Protein AF-A0A2V7JDD9-F1 (afdb_monomer_lite)

Secondary structure (DSSP, 8-state):
-----------------------TTSS-HHHHHHHHHSSTTGGGS---EEEE-TT--EEEEESTTS----GGGHHHHHHHHHHHHS-TT-----EEEESSEEETTEEES-EEEE----TT-S--B-SS-TTSTTSB--TTHHHHHHHHHHHTTT--

Foldseek 3Di:
DDDDDDDDDDPPPPPPPPPPPPPPDDDAPAVVVCVVCCDPPNVPDQDADWDADPVRHTRDGDVVVPDDDCVCVVVVVVVVVCCVVAPPPDDFDWDWDFPADQDQQAGPGDIDIRGPCHVPLAKDAPDPPCVPVVRIDDNCPVVVVVVVVSVVVSHD

Sequence (156 aa):
MRKLILASLTISAAISLQAQSRSGGGGSLQQRVTRLIDQPPFDRATWNIYVQDDRGRVLFNRNGDRFSVPASNTKLIVAAAATVLLPPDYRVRTGLYANGAVTNGVLQGDLILYGRGDPTWSERCYTVDTLAPGGCDSTWTAVDAIAESLRARGLR

Structure (mmCIF, N/CA/C/O backbone):
data_AF-A0A2V7JDD9-F1
#
_entry.id   AF-A0A2V7JDD9-F1
#
loop_
_atom_site.group_PDB
_atom_site.id
_atom_site.type_symbol
_atom_site.label_atom_id
_atom_site.label_alt_id
_atom_site.label_comp_id
_atom_site.label_asym_id
_atom_site.label_entity_id
_atom_site.label_seq_id
_atom_site.pdbx_PDB_ins_code
_atom_site.Cartn_x
_atom_site.Cartn_y
_atom_site.Cartn_z
_atom_site.occupancy
_atom_site.B_iso_or_equiv
_atom_site.auth_seq_id
_atom_site.auth_comp_id
_atom_site.auth_asym_id
_atom_site.auth_atom_id
_atom_site.pdbx_PDB_model_num
ATOM 1 N N . MET A 1 1 ? 19.522 19.727 -98.314 1.00 40.56 1 MET A N 1
ATOM 2 C CA . MET A 1 1 ? 20.169 19.286 -97.059 1.00 40.56 1 MET A CA 1
ATOM 3 C C . MET A 1 1 ? 19.621 20.123 -95.906 1.00 40.56 1 MET A C 1
ATOM 5 O O . MET A 1 1 ? 19.608 21.333 -96.034 1.00 40.56 1 MET A O 1
ATOM 9 N N . ARG A 1 2 ? 19.141 19.448 -94.847 1.00 41.31 2 ARG A N 1
ATOM 10 C CA . ARG A 1 2 ? 18.737 19.937 -93.505 1.00 41.31 2 ARG A CA 1
ATOM 11 C C . ARG A 1 2 ? 17.643 21.020 -93.389 1.00 41.31 2 ARG A C 1
ATOM 13 O O . ARG A 1 2 ? 17.890 22.214 -93.466 1.00 41.31 2 ARG A O 1
ATOM 20 N N . LYS A 1 3 ? 16.435 20.530 -93.085 1.00 38.62 3 LYS A N 1
ATOM 21 C CA . LYS A 1 3 ? 15.293 21.248 -92.499 1.00 38.62 3 LYS A CA 1
ATOM 22 C C . LYS A 1 3 ? 15.619 21.607 -91.038 1.00 38.62 3 LYS A C 1
ATOM 24 O O . LYS A 1 3 ? 16.061 20.725 -90.305 1.00 38.62 3 LYS A O 1
ATOM 29 N N . LEU A 1 4 ? 15.372 22.845 -90.611 1.00 40.75 4 LEU A N 1
ATOM 30 C CA . LEU A 1 4 ? 15.353 23.237 -89.196 1.00 40.75 4 LEU A CA 1
ATOM 31 C C . LEU A 1 4 ? 13.908 23.575 -88.823 1.00 40.75 4 LEU A C 1
ATOM 33 O O . LEU A 1 4 ? 13.350 24.560 -89.295 1.00 40.75 4 LEU A O 1
ATOM 37 N N . ILE A 1 5 ? 13.296 22.701 -88.026 1.00 48.12 5 ILE A N 1
ATOM 38 C CA . ILE A 1 5 ? 11.980 22.897 -87.418 1.00 48.12 5 ILE A CA 1
ATOM 39 C C . ILE A 1 5 ? 12.231 23.543 -86.053 1.00 48.12 5 ILE A C 1
ATOM 41 O O . ILE A 1 5 ? 12.851 22.923 -85.191 1.00 48.12 5 ILE A O 1
ATOM 45 N N . LEU A 1 6 ? 11.774 24.785 -85.863 1.00 41.59 6 LEU A N 1
ATOM 46 C CA . LEU A 1 6 ? 11.652 25.391 -84.538 1.00 41.59 6 LEU A CA 1
ATOM 47 C C . LEU A 1 6 ? 10.444 24.757 -83.838 1.00 41.59 6 LEU A C 1
ATOM 49 O O . LEU A 1 6 ? 9.302 25.050 -84.181 1.00 41.59 6 LEU A O 1
ATOM 53 N N . ALA A 1 7 ? 10.701 23.893 -82.860 1.00 44.78 7 ALA A N 1
ATOM 54 C CA . ALA A 1 7 ? 9.704 23.454 -81.893 1.00 44.78 7 ALA A CA 1
ATOM 55 C C . ALA A 1 7 ? 9.953 24.208 -80.581 1.00 44.78 7 ALA A C 1
ATOM 57 O O . ALA A 1 7 ? 10.915 23.944 -79.861 1.00 44.78 7 ALA A O 1
ATOM 58 N N . SER A 1 8 ? 9.101 25.188 -80.302 1.00 46.47 8 SER A N 1
ATOM 59 C CA . SER A 1 8 ? 9.010 25.884 -79.022 1.00 46.47 8 SER A CA 1
ATOM 60 C C . SER A 1 8 ? 8.479 24.921 -77.959 1.00 46.47 8 SER A C 1
ATOM 62 O O . SER A 1 8 ? 7.293 24.594 -77.955 1.00 46.47 8 SER A O 1
ATOM 64 N N . LEU A 1 9 ? 9.359 24.453 -77.071 1.00 42.75 9 LEU A N 1
ATOM 65 C CA . LEU A 1 9 ? 8.997 23.614 -75.932 1.00 42.75 9 LEU A CA 1
ATOM 66 C C . LEU A 1 9 ? 8.838 24.502 -74.690 1.00 42.75 9 LEU A C 1
ATOM 68 O O . LEU A 1 9 ? 9.813 24.966 -74.102 1.00 42.75 9 LEU A O 1
ATOM 72 N N . THR A 1 10 ? 7.594 24.764 -74.305 1.00 49.88 10 THR A N 1
ATOM 73 C CA . THR A 1 10 ? 7.240 25.383 -73.026 1.00 49.88 10 THR A CA 1
ATOM 74 C C . THR A 1 10 ? 7.550 24.406 -71.893 1.00 49.88 10 THR A C 1
ATOM 76 O O . THR A 1 10 ? 6.841 23.419 -71.709 1.00 49.88 10 THR A O 1
ATOM 79 N N . ILE A 1 11 ? 8.613 24.665 -71.129 1.00 50.38 11 ILE A N 1
ATOM 80 C CA . ILE A 1 11 ? 8.914 23.930 -69.896 1.00 50.38 11 ILE A CA 1
ATOM 81 C C . ILE A 1 11 ? 8.063 24.545 -68.780 1.00 50.38 11 ILE A C 1
ATOM 83 O O . ILE A 1 11 ? 8.443 25.536 -68.160 1.00 50.38 11 ILE A O 1
ATOM 87 N N . SER A 1 12 ? 6.888 23.968 -68.528 1.00 48.62 12 SER A N 1
ATOM 88 C CA . SER A 1 12 ? 6.162 24.195 -67.278 1.00 48.62 12 SER A CA 1
ATOM 89 C C . SER A 1 12 ? 6.928 23.509 -66.149 1.00 48.62 12 SER A C 1
ATOM 91 O O . SER A 1 12 ? 6.837 22.297 -65.964 1.00 48.62 12 SER A O 1
ATOM 93 N N . ALA A 1 13 ? 7.704 24.283 -65.395 1.00 45.44 13 ALA A N 1
ATOM 94 C CA . ALA A 1 13 ? 8.287 23.832 -64.142 1.00 45.44 13 ALA A CA 1
ATOM 95 C C . ALA A 1 13 ? 7.171 23.718 -63.091 1.00 45.44 13 ALA A C 1
ATOM 97 O O . ALA A 1 13 ? 6.816 24.691 -62.428 1.00 45.44 13 ALA A O 1
ATOM 98 N N . ALA A 1 14 ? 6.597 22.524 -62.946 1.00 51.78 14 ALA A N 1
ATOM 99 C CA . ALA A 1 14 ? 5.840 22.179 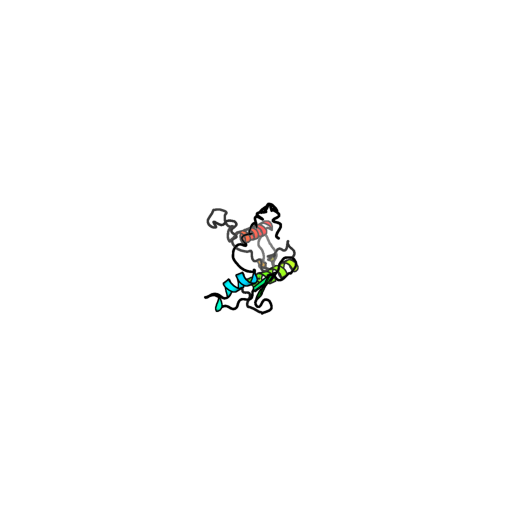-61.754 1.00 51.78 14 ALA A CA 1
ATOM 100 C C . ALA A 1 14 ? 6.835 22.087 -60.589 1.00 51.78 14 ALA A C 1
ATOM 102 O O . ALA A 1 14 ? 7.519 21.080 -60.405 1.00 51.78 14 ALA A O 1
ATOM 103 N N . ILE A 1 15 ? 6.958 23.175 -59.829 1.00 50.62 15 ILE A N 1
ATOM 104 C CA . ILE A 1 15 ? 7.645 23.173 -58.540 1.00 50.62 15 ILE A CA 1
ATOM 105 C C . ILE A 1 15 ? 6.775 22.339 -57.599 1.00 50.62 15 ILE A C 1
ATOM 107 O O . ILE A 1 15 ? 5.855 22.843 -56.957 1.00 50.62 15 ILE A O 1
ATOM 111 N N . SER A 1 16 ? 7.041 21.038 -57.540 1.00 55.28 16 SER A N 1
ATOM 112 C CA . SER A 1 16 ? 6.567 20.206 -56.444 1.00 55.28 16 SER A CA 1
ATOM 113 C C . SER A 1 16 ? 7.265 20.693 -55.180 1.00 55.28 16 SER A C 1
ATOM 115 O O . SER A 1 16 ? 8.419 20.350 -54.921 1.00 55.28 16 SER A O 1
ATOM 117 N N . LEU A 1 17 ? 6.574 21.525 -54.399 1.00 50.59 17 LEU A N 1
ATOM 118 C CA . LEU A 1 17 ? 6.931 21.817 -53.017 1.00 50.59 17 LEU A CA 1
ATOM 119 C C . LEU A 1 17 ? 6.839 20.491 -52.246 1.00 50.59 17 LEU A C 1
ATOM 121 O O . LEU A 1 17 ? 5.796 20.132 -51.703 1.00 50.59 17 LEU A O 1
ATOM 125 N N . GLN A 1 18 ? 7.923 19.715 -52.224 1.00 51.44 18 GLN A N 1
ATOM 126 C CA . GLN A 1 18 ? 8.074 18.675 -51.218 1.00 51.44 18 GLN A CA 1
ATOM 127 C C . GLN A 1 18 ? 8.207 19.398 -49.882 1.00 51.44 18 GLN A C 1
ATOM 129 O O . GLN A 1 18 ? 9.285 19.860 -49.506 1.00 51.44 18 GLN A O 1
ATOM 134 N N . ALA A 1 19 ? 7.087 19.515 -49.173 1.00 50.22 19 ALA A N 1
ATOM 135 C CA . ALA A 1 19 ? 7.090 19.751 -47.746 1.00 50.22 19 ALA A CA 1
ATOM 136 C C . ALA A 1 19 ? 7.869 18.591 -47.116 1.00 50.22 19 ALA A C 1
ATOM 138 O O . ALA A 1 19 ? 7.330 17.515 -46.870 1.00 50.22 19 ALA A O 1
ATOM 139 N N . GLN A 1 20 ? 9.174 18.787 -46.921 1.00 49.59 20 GLN A N 1
ATOM 140 C CA . GLN A 1 20 ? 9.973 17.912 -46.084 1.00 49.59 20 GLN A CA 1
ATOM 141 C C . GLN A 1 20 ? 9.380 18.023 -44.685 1.00 49.59 20 GLN A C 1
ATOM 143 O O . GLN A 1 20 ? 9.623 18.989 -43.958 1.00 49.59 20 GLN A O 1
ATOM 148 N N . SER A 1 21 ? 8.560 17.042 -44.321 1.00 51.25 21 SER A N 1
ATOM 149 C CA . SER A 1 21 ? 8.213 16.776 -42.938 1.00 51.25 21 SER A CA 1
ATOM 150 C C . SER A 1 21 ? 9.530 16.609 -42.192 1.00 51.25 21 SER A C 1
ATOM 152 O O . SER A 1 21 ? 10.202 15.586 -42.328 1.00 51.25 21 SER A O 1
ATOM 154 N N . ARG A 1 22 ? 9.940 17.645 -41.454 1.00 50.31 22 ARG A N 1
ATOM 155 C CA . ARG A 1 22 ? 11.063 17.566 -40.525 1.00 50.31 22 ARG A CA 1
ATOM 156 C C . ARG A 1 22 ? 10.692 16.519 -39.481 1.00 50.31 22 ARG A C 1
ATOM 158 O O . ARG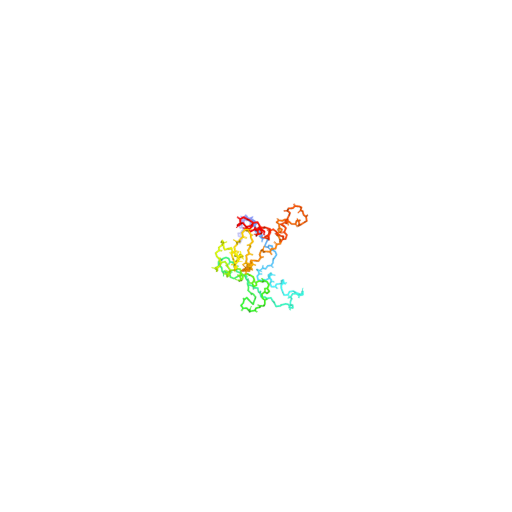 A 1 22 ? 10.022 16.827 -38.501 1.00 50.31 22 ARG A O 1
ATOM 165 N N . SER A 1 23 ? 11.095 15.271 -39.707 1.00 53.38 23 SER A N 1
ATOM 166 C CA . SER A 1 23 ? 11.081 14.233 -38.685 1.00 53.38 23 SER A CA 1
ATOM 167 C C . SER A 1 23 ? 12.024 14.700 -37.580 1.00 53.38 23 SER A C 1
ATOM 169 O O . SER A 1 23 ? 13.246 14.650 -37.738 1.00 53.38 23 SER A O 1
ATOM 171 N N . GLY A 1 24 ? 11.471 15.249 -36.500 1.00 50.41 24 GLY A N 1
ATOM 172 C CA . GLY A 1 24 ? 12.258 15.699 -35.361 1.00 50.41 24 GLY A CA 1
ATOM 173 C C . GLY A 1 24 ? 13.157 14.569 -34.850 1.00 50.41 24 GLY A C 1
ATOM 174 O O . GLY A 1 24 ? 12.669 13.511 -34.469 1.00 50.41 24 GLY A O 1
ATOM 175 N N . GLY A 1 25 ? 14.474 14.788 -34.861 1.00 50.97 25 GLY A N 1
ATOM 176 C CA . GLY A 1 25 ? 15.430 14.047 -34.031 1.00 50.97 25 GLY A CA 1
ATOM 177 C C . GLY A 1 25 ? 15.665 12.557 -34.340 1.00 50.97 25 GLY A C 1
ATOM 178 O O . GLY A 1 25 ? 15.587 11.740 -33.430 1.00 50.97 25 GLY A O 1
ATOM 179 N N . GLY A 1 26 ? 16.007 12.220 -35.590 1.00 60.00 26 GLY A N 1
ATOM 180 C CA . GLY A 1 26 ? 16.952 11.154 -35.993 1.00 60.00 26 GLY A CA 1
ATOM 181 C C . GLY A 1 26 ? 16.877 9.755 -35.347 1.00 60.00 26 GLY A C 1
ATOM 182 O O . GLY A 1 26 ? 17.663 9.450 -34.443 1.00 60.00 26 GLY A O 1
ATOM 183 N N . GLY A 1 27 ? 16.053 8.872 -35.929 1.00 73.75 27 GLY A N 1
ATOM 184 C CA . GLY A 1 27 ? 16.091 7.407 -35.765 1.00 73.75 27 GLY A CA 1
ATOM 185 C C . GLY A 1 27 ? 14.796 6.772 -35.233 1.00 73.75 27 GLY A C 1
ATOM 186 O O . GLY A 1 27 ? 13.953 7.456 -34.654 1.00 73.75 27 GLY A O 1
ATOM 187 N N . SER A 1 28 ? 14.631 5.456 -35.414 1.00 89.69 28 SER A N 1
ATOM 188 C CA . SER A 1 28 ? 13.534 4.669 -34.821 1.00 89.69 28 SER A CA 1
ATOM 189 C C . SER A 1 28 ? 13.574 4.710 -33.283 1.00 89.69 28 SER A C 1
ATOM 191 O O . SER A 1 28 ? 14.612 5.020 -32.696 1.00 89.69 28 SER A O 1
ATOM 193 N N . LEU A 1 29 ? 12.466 4.372 -32.599 1.00 90.88 29 LEU A N 1
ATOM 194 C CA . LEU A 1 29 ? 12.437 4.285 -31.125 1.00 90.88 29 LEU A CA 1
ATOM 195 C C . LEU A 1 29 ? 13.573 3.397 -30.599 1.00 90.88 29 LEU A C 1
ATOM 197 O O . LEU A 1 29 ? 14.270 3.789 -29.667 1.00 90.88 29 LEU A O 1
ATOM 201 N N . GLN A 1 30 ? 13.804 2.263 -31.267 1.00 90.19 30 GLN A N 1
ATOM 202 C CA . GLN A 1 30 ? 14.937 1.380 -31.016 1.00 90.19 30 GLN A CA 1
ATOM 203 C C . GLN A 1 30 ? 16.263 2.135 -31.012 1.00 90.19 30 GLN A C 1
ATOM 205 O O . GLN A 1 30 ? 16.977 2.112 -30.016 1.00 90.19 30 GLN A O 1
ATOM 210 N N . GLN A 1 31 ? 16.569 2.853 -32.090 1.00 93.19 31 GLN A N 1
ATOM 211 C CA . GLN A 1 31 ? 17.829 3.584 -32.222 1.00 93.19 31 GLN A CA 1
ATOM 212 C C . GLN A 1 31 ? 17.972 4.684 -31.166 1.00 93.19 31 GLN A C 1
ATOM 214 O O . GLN A 1 31 ? 19.059 4.880 -30.621 1.00 93.19 31 GLN A O 1
ATOM 219 N N . ARG A 1 32 ? 16.882 5.396 -30.865 1.00 94.56 32 ARG A N 1
ATOM 220 C CA . ARG A 1 32 ? 16.879 6.488 -29.884 1.00 94.56 32 ARG A CA 1
ATOM 221 C C . ARG A 1 32 ? 17.117 5.976 -28.465 1.00 94.56 32 ARG A C 1
ATOM 223 O O . ARG A 1 32 ? 17.967 6.528 -27.776 1.00 94.56 32 ARG A O 1
ATOM 230 N N . VAL A 1 33 ? 16.413 4.923 -28.043 1.00 95.12 33 VAL A N 1
ATOM 231 C CA . VAL A 1 33 ? 16.572 4.339 -26.701 1.00 95.12 33 VAL A CA 1
ATOM 232 C C . VAL A 1 33 ? 17.943 3.683 -26.565 1.00 95.12 33 VAL A C 1
ATOM 234 O O . VAL A 1 33 ? 18.644 3.988 -25.609 1.00 95.12 33 VAL A O 1
ATOM 237 N N . THR A 1 34 ? 18.368 2.872 -27.542 1.00 95.38 34 THR A N 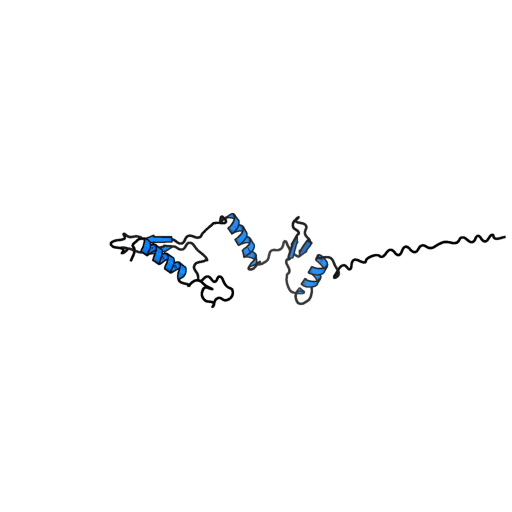1
ATOM 238 C CA . THR A 1 34 ? 19.696 2.231 -27.560 1.00 95.38 34 THR A CA 1
ATOM 239 C C . THR A 1 34 ? 20.822 3.252 -27.393 1.00 95.38 34 THR A C 1
ATOM 241 O O . THR A 1 34 ? 21.664 3.074 -26.521 1.00 95.38 34 THR A O 1
ATOM 244 N N . ARG A 1 35 ? 20.795 4.371 -28.133 1.00 95.50 35 ARG A N 1
ATOM 245 C CA . ARG A 1 35 ? 21.809 5.434 -28.002 1.00 95.50 35 ARG A CA 1
ATOM 246 C C . ARG A 1 35 ? 21.885 6.010 -26.583 1.00 95.50 35 ARG A C 1
ATOM 248 O O . ARG A 1 35 ? 22.970 6.344 -26.130 1.00 95.50 35 ARG A O 1
ATOM 255 N N . LEU A 1 36 ? 20.748 6.139 -25.897 1.00 95.19 36 LEU A N 1
ATOM 256 C CA . LEU A 1 36 ? 20.689 6.720 -24.553 1.00 95.19 36 LEU A CA 1
ATOM 257 C C . LEU A 1 36 ? 21.219 5.786 -23.465 1.00 95.19 36 LEU A C 1
ATOM 259 O O . LEU A 1 36 ? 21.788 6.271 -22.492 1.00 95.19 36 LEU A O 1
ATOM 263 N N . ILE A 1 37 ? 21.005 4.479 -23.605 1.00 96.31 37 ILE A N 1
ATOM 264 C CA . ILE A 1 37 ? 21.366 3.492 -22.577 1.00 96.31 37 ILE A CA 1
ATOM 265 C C . ILE A 1 37 ? 22.744 2.859 -22.806 1.00 96.31 37 ILE A C 1
ATOM 267 O O . ILE A 1 37 ? 23.296 2.297 -21.867 1.00 96.31 37 ILE A O 1
ATOM 271 N N . ASP A 1 38 ? 23.302 2.983 -24.016 1.00 96.44 38 ASP A N 1
ATOM 272 C CA . ASP A 1 38 ? 24.653 2.509 -24.364 1.00 96.44 38 ASP A CA 1
ATOM 273 C C . ASP A 1 38 ? 25.723 3.610 -24.294 1.00 96.44 38 ASP A C 1
ATOM 275 O O . ASP A 1 38 ? 26.889 3.355 -24.584 1.00 96.44 38 ASP A O 1
ATOM 279 N N . GLN A 1 39 ? 25.360 4.845 -23.937 1.00 96.81 39 GLN A N 1
ATOM 280 C CA . GLN A 1 39 ? 26.343 5.910 -23.725 1.00 96.81 39 GLN A CA 1
ATOM 281 C C . GLN A 1 39 ? 26.892 5.872 -22.288 1.00 96.81 39 GLN A C 1
ATOM 283 O O . GLN A 1 39 ? 26.137 5.584 -21.352 1.00 96.81 39 GLN A O 1
ATOM 288 N N . PRO A 1 40 ? 28.161 6.249 -22.062 1.00 96.50 40 PRO A N 1
ATOM 289 C CA . PRO A 1 40 ? 28.677 6.452 -20.714 1.00 96.50 40 PRO A CA 1
ATOM 290 C C . PRO A 1 40 ? 27.865 7.497 -19.922 1.00 96.50 40 PRO A C 1
ATOM 292 O O . PRO A 1 40 ? 27.459 8.510 -20.497 1.00 96.50 40 PRO A O 1
ATOM 295 N N . PRO A 1 41 ? 27.632 7.301 -18.607 1.00 94.62 41 PRO A N 1
ATOM 296 C CA . PRO A 1 41 ? 28.078 6.173 -17.775 1.00 94.62 41 PRO A CA 1
ATOM 297 C C . PRO A 1 41 ? 27.082 4.992 -17.724 1.00 94.62 41 PRO A C 1
ATOM 299 O O . PRO A 1 41 ? 27.222 4.103 -16.883 1.00 94.62 41 PRO A O 1
ATOM 302 N N . PHE A 1 42 ? 26.035 5.002 -18.555 1.00 95.50 42 PHE A N 1
ATOM 303 C CA . PHE A 1 42 ? 24.949 4.015 -18.529 1.00 95.50 42 PHE A CA 1
ATOM 304 C C . PHE A 1 42 ? 25.311 2.683 -19.192 1.00 95.50 42 PHE A C 1
ATOM 306 O O . PHE A 1 42 ? 24.661 1.675 -18.911 1.00 95.50 42 PHE A O 1
ATOM 313 N N . ASP A 1 43 ? 26.375 2.669 -19.993 1.00 95.50 43 ASP A N 1
ATOM 314 C CA . ASP A 1 43 ? 26.964 1.505 -20.664 1.00 95.50 43 ASP A CA 1
ATOM 315 C C . ASP A 1 43 ? 27.486 0.424 -19.699 1.00 95.50 43 ASP A C 1
ATOM 317 O O . ASP A 1 43 ? 27.696 -0.723 -20.091 1.00 95.50 43 ASP A O 1
ATOM 321 N N . ARG A 1 44 ? 27.655 0.766 -18.415 1.00 95.31 44 ARG A N 1
ATOM 322 C CA . ARG A 1 44 ? 28.052 -0.167 -17.346 1.00 95.31 44 ARG A CA 1
ATOM 323 C C . ARG A 1 44 ? 26.874 -0.846 -16.645 1.00 95.31 44 ARG A C 1
ATOM 325 O O . ARG A 1 44 ? 27.095 -1.761 -15.850 1.00 95.31 44 ARG A O 1
ATOM 332 N N . ALA A 1 45 ? 25.644 -0.395 -16.882 1.00 92.75 45 ALA A N 1
ATOM 333 C CA . ALA A 1 45 ? 24.451 -0.947 -16.253 1.00 92.75 45 ALA A CA 1
ATOM 334 C C . ALA A 1 45 ? 23.823 -2.054 -17.111 1.00 92.75 45 ALA A C 1
ATOM 336 O O . ALA A 1 45 ? 23.823 -2.007 -18.340 1.00 92.75 45 ALA A O 1
ATOM 337 N N . THR A 1 46 ? 23.224 -3.048 -16.453 1.00 93.31 46 THR A N 1
ATOM 338 C CA . THR A 1 46 ? 22.347 -3.998 -17.146 1.00 93.31 46 THR A CA 1
ATOM 339 C C . THR A 1 46 ? 20.959 -3.385 -17.267 1.00 93.31 46 THR A C 1
ATOM 341 O O . THR A 1 46 ? 20.274 -3.181 -16.267 1.00 93.31 46 THR A O 1
ATOM 344 N N . TRP A 1 47 ? 20.546 -3.097 -18.499 1.00 95.12 47 TRP A N 1
ATOM 345 C CA . TRP A 1 47 ? 19.216 -2.582 -18.805 1.00 95.12 47 TRP A CA 1
ATOM 346 C C . TRP A 1 47 ? 18.293 -3.707 -19.260 1.00 95.12 47 TRP A C 1
ATOM 348 O O . TRP A 1 47 ? 18.577 -4.365 -20.264 1.00 95.12 47 TRP A O 1
ATOM 358 N N . ASN A 1 48 ? 17.164 -3.863 -18.568 1.00 95.81 48 ASN A N 1
ATOM 359 C CA . ASN A 1 48 ? 16.062 -4.727 -18.981 1.00 95.81 48 ASN A CA 1
ATOM 360 C C . ASN A 1 48 ? 14.838 -3.847 -19.226 1.00 95.81 48 ASN A C 1
ATOM 362 O O . ASN A 1 48 ? 14.280 -3.269 -18.295 1.00 95.81 48 ASN A O 1
ATOM 366 N N . ILE A 1 49 ? 14.473 -3.678 -20.494 1.00 96.19 49 ILE A N 1
ATOM 367 C CA . ILE A 1 49 ? 13.453 -2.730 -20.939 1.00 96.19 49 ILE A CA 1
ATOM 368 C C . ILE A 1 49 ? 12.569 -3.428 -21.965 1.00 96.19 49 ILE A C 1
ATOM 370 O O . ILE A 1 49 ? 13.043 -3.893 -23.002 1.00 96.19 49 ILE A O 1
ATOM 374 N N . TYR A 1 50 ? 11.270 -3.435 -21.695 1.00 96.12 50 TYR A N 1
ATOM 375 C CA . TYR A 1 50 ? 10.252 -3.949 -22.595 1.00 96.12 50 TYR A CA 1
ATOM 376 C C . TYR A 1 50 ? 9.175 -2.884 -22.785 1.00 96.12 50 TYR A C 1
ATOM 378 O O . TYR A 1 50 ? 8.640 -2.360 -21.809 1.00 96.12 50 TYR A O 1
ATOM 386 N N . VAL A 1 51 ? 8.880 -2.540 -24.036 1.00 96.75 51 VAL A N 1
ATOM 387 C CA . VAL A 1 51 ? 7.875 -1.533 -24.392 1.00 96.75 51 VAL A CA 1
ATOM 388 C C . VAL A 1 51 ? 6.937 -2.129 -25.429 1.00 96.75 51 VAL A C 1
ATOM 390 O O . VAL A 1 51 ? 7.385 -2.571 -26.489 1.00 96.75 51 VAL A O 1
ATOM 393 N N . GLN A 1 52 ? 5.639 -2.086 -25.146 1.00 96.88 52 GLN A N 1
ATOM 394 C CA . GLN A 1 52 ? 4.568 -2.492 -26.054 1.00 96.88 52 GLN A CA 1
ATOM 395 C C . GLN A 1 52 ? 3.515 -1.386 -26.169 1.00 96.88 52 GLN A C 1
ATOM 397 O O . GLN A 1 52 ? 3.379 -0.571 -25.255 1.00 96.88 52 GLN A O 1
ATOM 402 N N . ASP A 1 53 ? 2.776 -1.358 -27.277 1.00 96.25 53 ASP A N 1
ATOM 403 C CA . ASP A 1 53 ? 1.542 -0.573 -27.365 1.00 96.25 53 ASP A CA 1
ATOM 404 C C . ASP A 1 53 ? 0.331 -1.317 -26.766 1.00 96.25 53 ASP A C 1
ATOM 406 O O . ASP A 1 53 ? 0.430 -2.444 -26.268 1.00 96.25 53 ASP A O 1
ATOM 410 N N . ASP A 1 54 ? -0.823 -0.655 -26.793 1.00 97.31 54 ASP A N 1
ATOM 411 C CA . ASP A 1 54 ? -2.114 -1.154 -26.309 1.00 97.31 54 ASP A CA 1
ATOM 412 C C . ASP A 1 54 ? -2.644 -2.361 -27.101 1.00 97.31 54 ASP A C 1
ATOM 414 O O . ASP A 1 54 ? -3.458 -3.126 -26.588 1.00 97.31 54 ASP A O 1
ATOM 418 N N . ARG A 1 55 ? -2.152 -2.570 -28.330 1.00 97.56 55 ARG A N 1
ATOM 419 C CA . ARG A 1 55 ? -2.457 -3.737 -29.174 1.00 97.56 55 ARG A CA 1
ATOM 420 C C . ARG A 1 55 ? -1.459 -4.883 -28.985 1.00 97.56 55 ARG A C 1
ATOM 422 O O . ARG A 1 55 ? -1.551 -5.887 -29.688 1.00 97.56 55 ARG A O 1
ATOM 429 N N . GLY A 1 56 ? -0.503 -4.741 -28.066 1.00 96.56 56 GLY A N 1
ATOM 430 C CA . GLY A 1 56 ? 0.515 -5.751 -27.777 1.00 96.56 56 GLY A CA 1
ATOM 431 C C . GLY A 1 56 ? 1.665 -5.797 -28.786 1.00 96.56 56 GLY A C 1
ATOM 432 O O . GLY A 1 56 ? 2.487 -6.712 -28.734 1.00 96.56 56 GLY A O 1
ATOM 433 N N . ARG A 1 57 ? 1.775 -4.828 -29.703 1.00 96.00 57 ARG A N 1
ATOM 434 C CA . ARG A 1 57 ? 2.928 -4.754 -30.605 1.00 96.00 57 ARG A CA 1
ATOM 435 C C . ARG A 1 57 ? 4.139 -4.255 -29.823 1.00 96.00 57 ARG A C 1
ATOM 437 O O . ARG A 1 57 ? 4.120 -3.170 -29.245 1.00 96.00 57 ARG A O 1
ATOM 444 N N . VAL A 1 58 ? 5.217 -5.032 -29.863 1.00 95.88 58 VAL A N 1
ATOM 445 C CA . VAL A 1 58 ? 6.495 -4.680 -29.236 1.00 95.88 58 VAL A CA 1
ATOM 446 C C . VAL A 1 58 ? 7.144 -3.523 -29.993 1.00 95.88 58 VAL A C 1
ATOM 448 O O . VAL A 1 58 ? 7.403 -3.615 -31.192 1.00 95.88 58 VAL A O 1
ATOM 451 N N . LEU A 1 59 ? 7.412 -2.431 -29.283 1.00 95.12 59 LEU A N 1
ATOM 452 C CA . LEU A 1 59 ? 8.033 -1.216 -29.815 1.00 95.12 59 LEU A CA 1
ATOM 453 C C . LEU A 1 59 ? 9.534 -1.144 -29.495 1.00 95.12 59 LEU A C 1
ATOM 455 O O . LEU A 1 59 ? 10.295 -0.517 -30.233 1.00 95.12 59 LEU A O 1
ATOM 459 N N . PHE A 1 60 ? 9.950 -1.764 -28.388 1.00 96.88 60 PHE A N 1
ATOM 460 C CA . PHE A 1 60 ? 11.339 -1.887 -27.953 1.00 96.88 60 PHE A CA 1
ATOM 461 C C . PHE A 1 60 ? 11.483 -3.113 -27.054 1.00 96.88 60 PHE A C 1
ATOM 463 O O . PHE A 1 60 ? 10.664 -3.318 -26.158 1.00 96.88 60 PHE A O 1
ATOM 470 N N 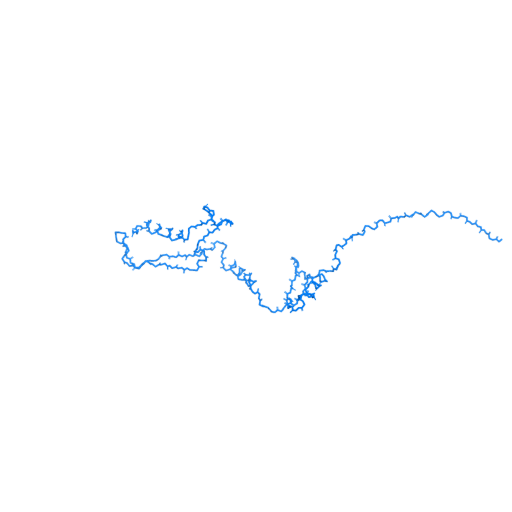. ASN A 1 61 ? 12.542 -3.893 -27.245 1.00 95.88 61 ASN A N 1
ATOM 471 C CA . ASN A 1 61 ? 12.880 -4.979 -26.334 1.00 95.88 61 ASN A CA 1
ATOM 472 C C . ASN A 1 61 ? 14.397 -5.070 -26.155 1.00 95.88 61 ASN A C 1
ATOM 474 O O . ASN A 1 61 ? 15.142 -5.263 -27.116 1.00 95.88 61 ASN A O 1
ATOM 478 N N . ARG A 1 62 ? 14.844 -4.954 -24.908 1.00 95.50 62 ARG A N 1
ATOM 479 C CA . ARG A 1 62 ? 16.193 -5.288 -24.465 1.00 95.50 62 ARG A CA 1
ATOM 480 C C . ARG A 1 62 ? 16.072 -6.130 -23.206 1.00 95.50 62 ARG A C 1
ATOM 482 O O . ARG A 1 62 ? 15.640 -5.609 -22.184 1.00 95.50 62 ARG A O 1
ATOM 489 N N . ASN A 1 63 ? 16.479 -7.398 -23.272 1.00 95.56 63 ASN A N 1
ATOM 490 C CA . ASN A 1 63 ? 16.449 -8.323 -22.133 1.00 95.56 63 ASN A CA 1
ATOM 491 C C . ASN A 1 63 ? 15.073 -8.405 -21.432 1.00 95.56 63 ASN A C 1
ATOM 493 O O . 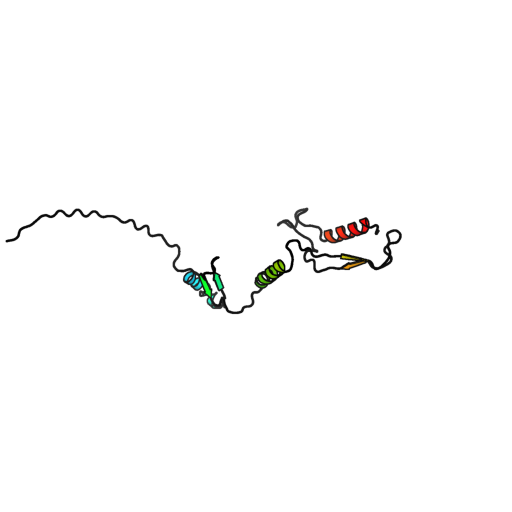ASN A 1 63 ? 15.018 -8.625 -20.224 1.00 95.56 63 ASN A O 1
ATOM 497 N N . GLY A 1 64 ? 13.964 -8.175 -22.147 1.00 94.56 64 GLY A N 1
ATOM 498 C CA . GLY A 1 64 ? 12.625 -8.113 -21.548 1.00 94.56 64 GLY A CA 1
ATOM 499 C C . GLY A 1 64 ? 12.137 -9.440 -20.958 1.00 94.56 64 GLY A C 1
ATOM 500 O O . GLY A 1 64 ? 11.207 -9.454 -20.163 1.00 94.56 64 GLY A O 1
ATOM 501 N N . ASP A 1 65 ? 12.782 -10.542 -21.324 1.00 94.56 65 ASP A N 1
ATOM 502 C CA . ASP A 1 65 ? 12.551 -11.904 -20.848 1.00 94.56 65 ASP A CA 1
ATOM 503 C C . ASP A 1 65 ? 13.523 -12.336 -19.734 1.00 94.56 65 ASP A C 1
ATOM 505 O O . ASP A 1 65 ? 13.426 -13.452 -19.221 1.00 94.56 65 ASP A O 1
ATOM 509 N N . ARG A 1 66 ? 14.463 -11.472 -19.327 1.00 95.44 66 ARG A N 1
ATOM 510 C CA . ARG A 1 66 ? 15.434 -11.787 -18.274 1.00 95.44 66 ARG A CA 1
ATOM 511 C C . ARG A 1 66 ? 14.925 -11.395 -16.895 1.00 95.44 66 ARG A C 1
ATOM 513 O O . ARG A 1 66 ? 14.515 -10.258 -16.661 1.00 95.44 66 ARG A O 1
ATOM 520 N N . PHE A 1 67 ? 15.077 -12.310 -15.940 1.00 93.81 67 PHE A N 1
ATOM 521 C CA . PHE A 1 67 ? 14.820 -12.020 -14.533 1.00 93.81 67 PHE A CA 1
ATOM 522 C C . PHE A 1 67 ? 15.729 -10.904 -14.001 1.00 93.81 67 PHE A C 1
ATOM 524 O O . PHE A 1 67 ? 16.885 -10.750 -14.400 1.00 93.81 67 PHE A O 1
ATOM 531 N N . SER A 1 68 ? 15.191 -10.100 -13.088 1.00 92.31 68 SER A N 1
ATOM 532 C CA . SER A 1 68 ? 15.889 -9.003 -12.414 1.00 92.31 68 SER A CA 1
ATOM 533 C C . SER A 1 68 ? 15.267 -8.736 -11.059 1.00 92.31 68 SER A C 1
ATOM 535 O O . SER A 1 68 ? 14.126 -9.121 -10.820 1.00 92.31 68 SER A O 1
ATOM 537 N N . VAL A 1 69 ? 16.004 -8.053 -10.183 1.00 94.56 69 VAL A N 1
ATOM 538 C CA . VAL A 1 69 ? 15.462 -7.550 -8.919 1.00 94.56 69 VAL A CA 1
ATOM 539 C C . VAL A 1 69 ? 14.614 -6.309 -9.231 1.00 94.56 69 VAL A C 1
ATOM 541 O O . VAL A 1 69 ? 15.175 -5.275 -9.589 1.00 94.56 69 VAL A O 1
ATOM 544 N N . PRO A 1 70 ? 13.275 -6.367 -9.114 1.00 94.94 70 PRO A N 1
ATOM 545 C CA . PRO A 1 70 ? 12.390 -5.273 -9.531 1.00 94.94 70 PRO A CA 1
ATOM 546 C C . PRO A 1 70 ? 12.354 -4.103 -8.532 1.00 94.94 70 PRO A C 1
ATOM 548 O O . PRO A 1 70 ? 11.727 -3.078 -8.798 1.00 94.94 70 PRO A O 1
ATOM 551 N N . ALA A 1 71 ? 12.980 -4.255 -7.359 1.00 96.38 71 ALA A N 1
ATOM 552 C CA . ALA A 1 71 ? 12.871 -3.322 -6.241 1.00 96.38 71 ALA A CA 1
ATOM 553 C C . ALA A 1 71 ? 11.394 -2.990 -5.933 1.00 96.38 71 ALA A C 1
ATOM 555 O O . ALA A 1 71 ? 10.553 -3.886 -5.835 1.00 96.38 71 ALA A O 1
ATOM 556 N N . SER A 1 72 ? 11.044 -1.709 -5.791 1.00 98.00 72 SER A N 1
ATOM 557 C CA . SER A 1 72 ? 9.661 -1.305 -5.518 1.00 98.00 72 SER A CA 1
ATOM 558 C C . SER A 1 72 ? 8.683 -1.577 -6.666 1.00 98.00 72 SER A C 1
ATOM 560 O O . SER A 1 72 ? 7.482 -1.511 -6.410 1.00 98.00 72 SER A O 1
ATOM 562 N N . ASN A 1 73 ? 9.127 -1.973 -7.867 1.00 96.88 73 ASN A N 1
ATOM 563 C CA . ASN A 1 73 ? 8.203 -2.412 -8.920 1.00 96.88 73 ASN A CA 1
ATOM 564 C C . ASN A 1 73 ? 7.467 -3.711 -8.542 1.00 96.88 73 ASN A C 1
ATOM 566 O O . ASN A 1 73 ? 6.384 -3.954 -9.068 1.00 96.88 73 ASN A O 1
ATOM 570 N N . THR A 1 74 ? 7.957 -4.486 -7.558 1.00 97.62 74 THR A N 1
ATOM 571 C CA . THR A 1 74 ? 7.195 -5.591 -6.932 1.00 97.62 74 THR A CA 1
ATOM 572 C C . THR A 1 74 ? 5.803 -5.149 -6.478 1.00 97.62 74 THR A C 1
ATOM 574 O O . THR A 1 74 ? 4.855 -5.933 -6.536 1.00 97.62 74 THR A O 1
ATOM 577 N N . LYS A 1 75 ? 5.649 -3.883 -6.060 1.00 98.00 75 LYS A N 1
ATOM 578 C CA . LYS A 1 75 ? 4.367 -3.335 -5.601 1.00 98.00 75 LYS A CA 1
ATOM 579 C C . LYS A 1 75 ? 3.279 -3.410 -6.671 1.00 98.00 75 LYS A C 1
ATOM 581 O O . LYS A 1 75 ? 2.125 -3.553 -6.299 1.00 98.00 75 LYS A O 1
ATOM 586 N N . LEU A 1 76 ? 3.621 -3.371 -7.963 1.00 97.75 76 LEU A N 1
ATOM 587 C CA . LEU A 1 76 ? 2.639 -3.506 -9.046 1.00 97.75 76 LEU A CA 1
ATOM 588 C C . LEU A 1 76 ? 1.954 -4.878 -9.011 1.00 97.75 76 LEU A C 1
ATOM 590 O O . LEU A 1 76 ? 0.732 -4.956 -9.088 1.00 97.75 76 LEU A O 1
ATOM 594 N N . ILE A 1 77 ? 2.732 -5.949 -8.830 1.00 96.88 77 ILE A N 1
ATOM 595 C CA . ILE A 1 77 ? 2.208 -7.320 -8.760 1.00 96.88 77 ILE A CA 1
ATOM 596 C C . ILE A 1 77 ? 1.394 -7.507 -7.478 1.00 96.88 77 ILE A C 1
ATOM 598 O O . ILE A 1 77 ? 0.286 -8.033 -7.525 1.00 96.88 77 ILE A O 1
ATOM 602 N N . VAL A 1 78 ? 1.913 -7.040 -6.338 1.00 97.38 78 VAL A N 1
ATOM 603 C CA . VAL A 1 78 ? 1.210 -7.143 -5.049 1.00 97.38 78 VAL A CA 1
ATOM 604 C C . VAL A 1 78 ? -0.102 -6.356 -5.070 1.00 97.38 78 VAL A C 1
ATOM 606 O O . VAL A 1 78 ? -1.115 -6.860 -4.595 1.00 97.38 78 VAL A O 1
ATOM 609 N N . ALA A 1 79 ? -0.115 -5.157 -5.658 1.00 96.50 79 ALA A N 1
ATOM 610 C CA . ALA A 1 79 ? -1.323 -4.350 -5.796 1.00 96.50 79 ALA A CA 1
ATOM 611 C C . ALA A 1 79 ? -2.351 -5.019 -6.718 1.00 96.50 79 ALA A C 1
ATOM 613 O O . ALA A 1 79 ? -3.518 -5.098 -6.353 1.00 96.50 79 ALA A O 1
ATOM 614 N N . ALA A 1 80 ? -1.926 -5.555 -7.867 1.00 97.06 80 ALA A N 1
ATOM 615 C CA . ALA A 1 80 ? -2.816 -6.284 -8.771 1.00 97.06 80 ALA A CA 1
ATOM 616 C C . ALA A 1 80 ? -3.396 -7.552 -8.120 1.00 97.06 80 ALA A C 1
ATOM 618 O O . ALA A 1 80 ? -4.579 -7.842 -8.263 1.00 97.06 80 ALA A O 1
ATOM 619 N N . ALA A 1 81 ? -2.590 -8.296 -7.359 1.00 97.44 81 ALA A N 1
ATOM 620 C CA . ALA A 1 81 ? -3.087 -9.431 -6.586 1.00 97.44 81 ALA A CA 1
ATOM 621 C C . ALA A 1 81 ? -4.098 -8.978 -5.521 1.00 97.44 81 ALA A C 1
ATOM 623 O O . ALA A 1 81 ? -5.145 -9.601 -5.357 1.00 97.44 81 ALA A O 1
ATOM 624 N N . ALA A 1 82 ? -3.822 -7.868 -4.833 1.00 95.75 82 ALA A N 1
ATOM 625 C CA . ALA A 1 82 ? -4.723 -7.314 -3.834 1.00 95.75 82 ALA A CA 1
ATOM 626 C C . ALA A 1 82 ? -6.069 -6.885 -4.435 1.00 95.75 82 ALA A C 1
ATOM 628 O O . ALA A 1 82 ? -7.087 -7.170 -3.823 1.00 95.75 82 ALA A O 1
ATOM 629 N N . THR A 1 83 ? -6.115 -6.273 -5.624 1.00 95.56 83 THR A N 1
ATOM 630 C CA . THR A 1 83 ? -7.393 -5.878 -6.251 1.00 95.56 83 THR A CA 1
ATOM 631 C C . THR A 1 83 ? -8.235 -7.060 -6.730 1.00 95.56 83 THR A C 1
ATOM 633 O O . THR A 1 83 ? -9.449 -6.926 -6.857 1.00 95.56 83 THR A O 1
ATOM 636 N N . VAL A 1 84 ? -7.614 -8.212 -6.997 1.00 95.62 84 VAL A N 1
ATOM 637 C CA . VAL A 1 84 ? -8.327 -9.457 -7.327 1.00 95.62 84 VAL A CA 1
ATOM 638 C C . VAL A 1 84 ? -8.839 -10.155 -6.065 1.00 95.62 84 VAL A C 1
ATOM 640 O O . VAL A 1 84 ? -9.943 -10.695 -6.067 1.00 95.62 84 VAL A O 1
ATOM 643 N N . LEU A 1 85 ? -8.042 -10.166 -4.993 1.00 97.00 85 LEU A N 1
ATOM 644 C CA . LEU A 1 85 ? -8.349 -10.899 -3.760 1.00 97.00 85 LEU A CA 1
ATOM 645 C C . LEU A 1 85 ? -9.205 -10.104 -2.766 1.00 97.00 85 LEU A C 1
ATOM 647 O O . LEU A 1 85 ? -9.937 -10.701 -1.978 1.00 97.00 85 LEU A O 1
ATOM 651 N N . LEU A 1 86 ? -9.094 -8.777 -2.771 1.00 96.19 86 LEU A N 1
ATOM 652 C CA . LEU A 1 86 ? -9.817 -7.875 -1.884 1.00 96.19 86 LEU A CA 1
ATOM 653 C C . LEU A 1 86 ? -10.820 -7.070 -2.718 1.00 96.19 86 LEU A C 1
ATOM 655 O O . LEU A 1 86 ? -10.410 -6.397 -3.667 1.00 96.19 86 LEU A O 1
ATOM 659 N N . PRO A 1 87 ? -12.123 -7.099 -2.383 1.00 93.69 87 PRO A N 1
ATOM 660 C CA . PRO A 1 87 ? -13.101 -6.290 -3.095 1.00 93.69 87 PRO A CA 1
ATOM 661 C C . PRO A 1 87 ? -12.787 -4.787 -2.940 1.00 93.69 87 PRO A C 1
ATOM 663 O O . PRO A 1 87 ? -12.151 -4.392 -1.957 1.00 93.69 87 PRO A O 1
ATOM 666 N N . PRO A 1 88 ? -13.236 -3.921 -3.869 1.00 93.62 88 PRO A N 1
ATOM 667 C CA . PRO A 1 88 ? -12.914 -2.487 -3.850 1.00 93.62 88 PRO A CA 1
ATOM 668 C C . PRO A 1 88 ? -13.311 -1.753 -2.558 1.00 93.62 88 PRO A C 1
ATOM 670 O O . PRO A 1 88 ? -12.721 -0.736 -2.194 1.00 93.62 88 PRO A O 1
ATOM 673 N N . ASP A 1 89 ? -14.315 -2.262 -1.852 1.00 94.75 89 ASP A N 1
ATOM 674 C CA . ASP A 1 89 ? -14.826 -1.739 -0.590 1.00 94.75 89 ASP A CA 1
ATOM 675 C C . ASP A 1 89 ? -14.267 -2.469 0.642 1.00 94.75 89 ASP A C 1
ATOM 677 O O . ASP A 1 89 ? -14.705 -2.195 1.760 1.00 94.75 89 ASP A O 1
ATOM 681 N N . TYR A 1 90 ? -13.268 -3.345 0.480 1.00 94.88 90 TYR A N 1
ATOM 682 C CA . TYR A 1 90 ? -12.632 -4.034 1.599 1.00 94.88 90 TYR A CA 1
ATOM 683 C C . TYR A 1 90 ? -12.150 -3.034 2.659 1.00 94.88 90 TYR A C 1
ATOM 685 O O . TYR A 1 90 ? -11.583 -1.975 2.366 1.00 94.88 90 TYR A O 1
ATOM 693 N N . ARG A 1 91 ? -12.394 -3.374 3.926 1.00 93.38 91 ARG A N 1
ATOM 694 C CA . ARG A 1 91 ? -11.949 -2.613 5.095 1.00 93.38 91 ARG A CA 1
ATOM 695 C C . ARG A 1 91 ? -11.299 -3.569 6.074 1.00 93.38 91 ARG A C 1
ATOM 697 O O . ARG A 1 91 ? -11.909 -4.566 6.466 1.00 93.38 91 ARG A O 1
ATOM 704 N N . VAL A 1 92 ? -10.082 -3.244 6.502 1.00 93.38 92 VAL A N 1
ATOM 705 C CA . VAL A 1 92 ? -9.445 -3.978 7.591 1.00 93.38 92 VAL A CA 1
ATOM 706 C C . VAL A 1 92 ? -10.190 -3.655 8.883 1.00 93.38 92 VAL A C 1
ATOM 708 O O . VAL A 1 92 ? -10.440 -2.496 9.193 1.00 93.38 92 VAL A O 1
ATOM 711 N N . ARG A 1 93 ? -10.595 -4.688 9.624 1.00 91.75 93 ARG A N 1
ATOM 712 C CA . ARG A 1 93 ? -11.350 -4.524 10.871 1.00 91.75 93 ARG A CA 1
ATOM 713 C C . ARG A 1 93 ? -10.438 -4.693 12.073 1.00 91.75 93 ARG A C 1
ATOM 715 O O . ARG A 1 93 ? -10.015 -5.815 12.358 1.00 91.75 93 ARG A O 1
ATOM 722 N N . THR A 1 94 ? -10.245 -3.631 12.839 1.00 91.25 94 THR A N 1
ATOM 723 C CA . THR A 1 94 ? -9.725 -3.743 14.205 1.00 91.25 94 THR A CA 1
ATOM 724 C C . THR A 1 94 ? -10.892 -3.895 15.176 1.00 91.25 94 THR A C 1
ATOM 726 O O . THR A 1 94 ? -11.869 -3.155 15.099 1.00 91.25 94 THR A O 1
ATOM 729 N N . GLY A 1 95 ? -10.843 -4.920 16.028 1.00 92.44 95 GLY A N 1
ATOM 730 C CA . GLY A 1 95 ? -11.924 -5.242 16.964 1.00 92.44 95 GLY A CA 1
ATOM 731 C C . GLY A 1 95 ? -11.523 -5.023 18.416 1.00 92.44 95 GLY A C 1
ATOM 732 O O . GLY A 1 95 ? -10.345 -5.117 18.752 1.00 92.44 95 GLY A O 1
ATOM 733 N N . LEU A 1 96 ? -12.520 -4.799 19.267 1.00 93.75 96 LEU A N 1
ATOM 734 C CA . LEU A 1 96 ? -12.387 -4.852 20.717 1.00 93.75 96 LEU A CA 1
ATOM 735 C C . LEU A 1 96 ? -13.186 -6.028 21.265 1.00 93.75 96 LEU A C 1
ATOM 737 O O . LEU A 1 96 ? -14.342 -6.229 20.887 1.00 93.75 96 LEU A O 1
ATOM 741 N N . TYR A 1 97 ? -12.563 -6.778 22.162 1.00 94.44 97 TYR A N 1
ATOM 742 C CA . TYR A 1 97 ? -13.141 -7.942 22.822 1.00 94.44 97 TYR A CA 1
ATOM 743 C C . TYR A 1 97 ? -13.028 -7.782 24.332 1.00 94.44 97 TYR A C 1
ATOM 745 O O . TYR A 1 97 ? -12.119 -7.118 24.815 1.00 94.44 97 TYR A O 1
ATOM 753 N N . ALA A 1 98 ? -13.938 -8.401 25.072 1.00 94.44 98 ALA A N 1
ATOM 754 C CA . ALA A 1 98 ? -13.901 -8.432 26.525 1.00 94.44 98 ALA A CA 1
ATOM 755 C C . ALA A 1 98 ? -14.087 -9.873 27.005 1.00 94.44 98 ALA A C 1
ATOM 757 O O . ALA A 1 98 ? -14.870 -10.618 26.410 1.00 94.44 98 ALA A O 1
ATOM 758 N N . ASN A 1 99 ? -13.388 -10.262 28.068 1.00 94.62 99 ASN A N 1
ATOM 759 C CA . ASN A 1 99 ? -13.495 -11.592 28.684 1.00 94.62 99 ASN A CA 1
ATOM 760 C C . ASN A 1 99 ? -14.143 -11.536 30.083 1.00 94.62 99 ASN A C 1
ATOM 762 O O . ASN A 1 99 ? -13.816 -12.333 30.958 1.00 94.62 99 ASN A O 1
ATOM 766 N N . GLY A 1 100 ? -15.076 -10.604 30.291 1.00 94.50 100 GLY A N 1
ATOM 767 C CA . GLY A 1 100 ? -15.728 -10.377 31.577 1.00 94.50 100 GLY A CA 1
ATOM 768 C C . GLY A 1 100 ? -17.066 -9.657 31.446 1.00 94.50 100 GLY A C 1
ATOM 769 O O . GLY A 1 100 ? -17.416 -9.145 30.381 1.00 94.50 100 GLY A O 1
ATOM 770 N N . ALA A 1 101 ? -17.825 -9.618 32.541 1.00 94.06 101 ALA A N 1
ATOM 771 C CA . ALA A 1 101 ? -1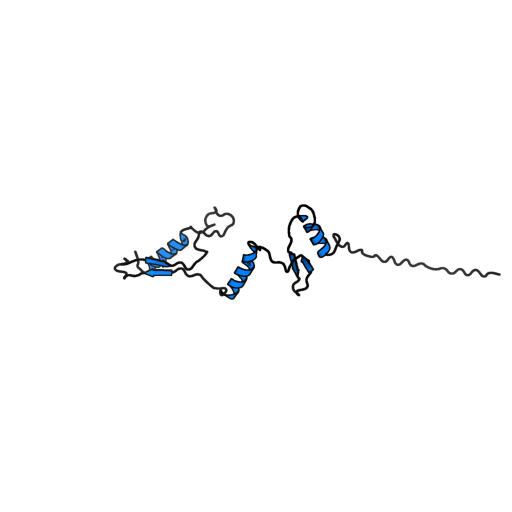9.082 -8.879 32.603 1.00 94.06 101 ALA A CA 1
ATOM 772 C C . ALA A 1 101 ? -18.833 -7.391 32.884 1.00 94.06 101 ALA A C 1
ATOM 774 O O . ALA A 1 101 ? -17.896 -7.032 33.596 1.00 94.06 101 ALA A O 1
ATOM 775 N N . VAL A 1 102 ? -19.699 -6.521 32.365 1.00 94.56 102 VAL A N 1
ATOM 776 C CA . VAL A 1 102 ? -19.706 -5.098 32.727 1.00 94.56 102 VAL A CA 1
ATOM 777 C C . VAL A 1 102 ? -20.707 -4.889 33.860 1.00 94.56 102 VAL A C 1
ATOM 779 O O . VAL A 1 102 ? -21.907 -5.078 33.669 1.00 94.56 102 VAL A O 1
ATOM 782 N N . THR A 1 103 ? -20.221 -4.468 35.028 1.00 95.75 103 THR A N 1
ATOM 783 C CA . THR A 1 103 ? -21.043 -4.198 36.218 1.00 95.75 103 THR A CA 1
ATOM 784 C C . THR A 1 103 ? -20.882 -2.740 36.620 1.00 95.75 103 THR A C 1
ATOM 786 O O . THR A 1 103 ? -19.775 -2.296 36.923 1.00 95.75 103 THR A O 1
ATOM 789 N N . ASN A 1 104 ? -21.983 -1.981 36.626 1.00 95.25 104 ASN A N 1
ATOM 790 C CA . ASN A 1 104 ? -21.983 -0.542 36.934 1.00 95.25 104 ASN A CA 1
ATOM 791 C C . ASN A 1 104 ? -20.945 0.243 36.105 1.00 95.25 104 ASN A C 1
ATOM 793 O O . ASN A 1 104 ? -20.217 1.088 36.626 1.00 95.25 104 ASN A O 1
ATOM 797 N N . GLY A 1 105 ? -20.838 -0.107 34.821 1.00 95.31 105 GLY A N 1
ATOM 798 C CA . GLY A 1 105 ? -19.904 0.474 33.858 1.00 95.31 105 GLY A CA 1
ATOM 799 C C . GLY A 1 105 ? -18.442 0.046 33.991 1.00 95.31 105 GLY A C 1
ATOM 800 O O . GLY A 1 105 ? -17.610 0.505 33.219 1.00 95.31 105 GLY A O 1
ATOM 801 N N . VAL A 1 106 ? -18.106 -0.845 34.927 1.00 96.25 106 VAL A N 1
ATOM 802 C CA . VAL A 1 106 ? -16.746 -1.384 35.076 1.00 96.25 106 VAL A CA 1
ATOM 803 C C . VAL A 1 106 ? -16.693 -2.785 34.493 1.00 96.25 106 VAL A C 1
ATOM 805 O O . VAL A 1 106 ? -17.436 -3.668 34.929 1.00 96.25 106 VAL A O 1
ATOM 808 N N . LEU A 1 107 ? -15.800 -2.995 33.530 1.00 96.31 107 LEU A N 1
ATOM 809 C CA . LEU A 1 107 ? -15.491 -4.324 33.022 1.00 96.31 107 LEU A CA 1
ATOM 810 C C . LEU A 1 107 ? -14.758 -5.140 34.098 1.00 96.31 107 LEU A C 1
ATOM 812 O O . LEU A 1 107 ? -13.721 -4.722 34.602 1.00 96.31 107 LEU A O 1
ATOM 816 N N . GLN A 1 108 ? -15.294 -6.310 34.434 1.00 96.94 108 GLN A N 1
ATOM 817 C CA . GLN A 1 108 ? -14.686 -7.278 35.348 1.00 96.94 108 GLN A CA 1
ATOM 818 C C . GLN A 1 108 ? -13.860 -8.292 34.553 1.00 96.94 108 GLN A C 1
ATOM 820 O O . GLN A 1 108 ? -14.250 -9.451 34.415 1.00 96.94 108 GLN A O 1
ATOM 825 N N . GLY A 1 109 ? -12.767 -7.821 33.959 1.00 96.00 109 GLY A N 1
ATOM 826 C CA . GLY A 1 109 ? -11.895 -8.608 33.093 1.00 96.00 109 GLY A CA 1
ATOM 827 C C . GLY A 1 109 ? -11.013 -7.722 32.220 1.00 96.00 109 GLY A C 1
ATOM 828 O O . GLY A 1 109 ? -10.909 -6.513 32.430 1.00 96.00 109 GLY A O 1
ATOM 829 N N . ASP A 1 110 ? -10.415 -8.335 31.212 1.00 97.06 110 ASP A N 1
ATOM 830 C CA . ASP A 1 110 ? -9.554 -7.702 30.228 1.00 97.06 110 ASP A CA 1
ATOM 831 C C . ASP A 1 110 ? -10.364 -7.135 29.065 1.00 97.06 110 ASP A C 1
ATOM 833 O O . ASP A 1 110 ? -11.280 -7.770 28.528 1.00 97.06 110 ASP A O 1
ATOM 837 N N . LEU A 1 111 ? -9.951 -5.951 28.621 1.00 95.88 111 LEU A N 1
ATOM 838 C CA . LEU A 1 111 ? -10.324 -5.398 27.331 1.00 95.88 111 LEU A CA 1
ATOM 839 C C . LEU A 1 111 ? -9.187 -5.661 26.337 1.00 95.88 111 LEU A C 1
ATOM 841 O O . LEU A 1 111 ? -8.049 -5.249 26.551 1.00 95.88 111 LEU A O 1
ATOM 845 N N . ILE A 1 112 ? -9.498 -6.335 25.236 1.00 96.00 112 ILE A N 1
ATOM 846 C CA . ILE A 1 112 ? -8.524 -6.833 24.265 1.00 96.00 112 ILE A CA 1
ATOM 847 C C . ILE A 1 112 ? -8.705 -6.089 22.945 1.00 96.00 112 ILE A C 1
ATOM 849 O O . ILE A 1 112 ? -9.737 -6.222 22.282 1.00 96.00 112 ILE A O 1
ATOM 853 N N . LEU A 1 113 ? -7.673 -5.354 22.532 1.00 94.12 113 LEU A N 1
ATOM 854 C CA . LEU A 1 113 ? -7.580 -4.763 21.201 1.00 94.12 113 LEU A CA 1
ATOM 855 C C . LEU A 1 113 ? -6.982 -5.771 20.216 1.00 94.12 113 LEU A C 1
ATOM 857 O O . LEU A 1 113 ? -5.860 -6.239 20.395 1.00 94.12 113 LEU A O 1
ATOM 861 N N . TYR A 1 114 ? -7.717 -6.086 19.153 1.00 95.25 114 TYR A N 1
ATOM 862 C CA . TYR A 1 114 ? -7.316 -7.080 18.162 1.00 95.25 114 TYR A CA 1
ATOM 863 C C . TYR A 1 114 ? -7.159 -6.453 16.774 1.00 95.25 114 TYR A C 1
ATOM 865 O O . TYR A 1 114 ? -8.135 -6.278 16.031 1.00 95.25 114 TYR A O 1
ATOM 873 N N . GLY A 1 115 ? -5.915 -6.117 16.431 1.00 93.69 115 GLY A N 1
ATOM 874 C CA . GLY A 1 115 ? -5.537 -5.586 15.124 1.00 93.69 115 GLY A CA 1
ATOM 875 C C . GLY A 1 115 ? -5.468 -6.677 14.056 1.00 93.69 115 GLY A C 1
ATOM 876 O O . GLY A 1 115 ? -4.887 -7.737 14.271 1.00 93.69 115 GLY A O 1
ATOM 877 N N . ARG A 1 116 ? -6.033 -6.401 12.877 1.00 94.69 116 ARG A N 1
ATOM 878 C CA . ARG A 1 116 ? -5.981 -7.299 11.703 1.00 94.69 116 ARG A CA 1
ATOM 879 C C . ARG A 1 116 ? -5.089 -6.765 10.579 1.00 94.69 116 ARG A C 1
ATOM 881 O O . ARG A 1 116 ? -5.298 -7.096 9.418 1.00 94.69 116 ARG A O 1
ATOM 888 N N . GLY A 1 117 ? -4.114 -5.929 10.939 1.00 92.44 117 GLY A N 1
ATOM 889 C CA . GLY A 1 117 ? -3.167 -5.322 10.004 1.00 92.44 117 GLY A CA 1
ATOM 890 C C . GLY A 1 117 ? -3.731 -4.118 9.257 1.00 92.44 117 GLY A C 1
ATOM 891 O O . GLY A 1 117 ? -3.471 -3.985 8.068 1.00 92.44 117 GLY A O 1
ATOM 892 N N . ASP A 1 118 ? -4.530 -3.273 9.921 1.00 91.31 118 ASP A N 1
ATOM 893 C CA . ASP A 1 118 ? -4.982 -2.014 9.323 1.00 91.31 118 ASP A CA 1
ATOM 894 C C . ASP A 1 118 ? -3.754 -1.115 9.111 1.00 91.31 118 ASP A C 1
ATOM 896 O O . ASP A 1 118 ? -3.175 -0.656 10.099 1.00 91.31 118 ASP A O 1
ATOM 900 N N . PRO A 1 119 ? -3.324 -0.859 7.858 1.00 87.94 119 PRO A N 1
ATOM 901 C CA . PRO A 1 119 ? -2.115 -0.084 7.600 1.00 87.94 119 PRO A CA 1
ATOM 902 C C . PRO A 1 119 ? -2.346 1.420 7.800 1.00 87.94 119 PRO A C 1
ATOM 904 O O . PRO A 1 119 ? -1.491 2.224 7.440 1.00 87.94 119 PRO A O 1
ATOM 907 N N . THR A 1 120 ? -3.519 1.807 8.307 1.00 85.38 120 THR A N 1
ATOM 908 C CA . THR A 1 120 ? -3.977 3.190 8.394 1.00 85.38 120 THR A CA 1
ATOM 909 C C . THR A 1 120 ? -4.193 3.689 9.818 1.00 85.38 120 THR A C 1
ATOM 911 O O . THR A 1 120 ? -4.663 4.808 10.011 1.00 85.38 120 THR A O 1
ATOM 914 N N . TRP A 1 121 ? -3.799 2.894 10.815 1.00 83.94 121 TRP A N 1
ATOM 915 C CA . TRP A 1 121 ? -3.749 3.303 12.216 1.00 83.94 121 TRP A CA 1
ATOM 916 C C . TRP A 1 121 ? -2.525 4.193 12.476 1.00 83.94 121 TRP A C 1
ATOM 918 O O . TRP A 1 121 ? -1.533 3.774 13.072 1.00 83.94 121 TRP A O 1
ATOM 928 N N . SER A 1 122 ? -2.567 5.424 11.982 1.00 81.69 122 SER A N 1
ATOM 929 C CA . SER A 1 122 ? -1.538 6.438 12.204 1.00 81.69 122 SER A CA 1
ATOM 930 C C . SER A 1 122 ? -2.134 7.833 12.072 1.00 81.69 122 SER A C 1
ATOM 932 O O . SER A 1 122 ? -3.264 7.993 11.610 1.00 81.69 122 SER A O 1
ATOM 934 N N . GLU A 1 123 ? -1.342 8.848 12.413 1.00 86.31 123 GLU A N 1
ATOM 935 C CA . GLU A 1 123 ? -1.618 10.209 11.965 1.00 86.31 123 GLU A CA 1
ATOM 936 C C . GLU A 1 123 ? -1.778 10.235 10.439 1.00 86.31 123 GLU A C 1
ATOM 938 O O . GLU A 1 123 ? -1.029 9.573 9.707 1.00 86.31 123 GLU A O 1
ATOM 943 N N . ARG A 1 124 ? -2.784 10.971 9.967 1.00 84.62 124 ARG A N 1
ATOM 944 C CA . ARG A 1 124 ? -3.098 11.109 8.548 1.00 84.62 124 ARG A CA 1
ATOM 945 C C . ARG A 1 124 ? -3.141 12.570 8.178 1.00 84.62 124 ARG A C 1
ATOM 947 O O . ARG A 1 124 ? -3.945 13.312 8.721 1.00 84.62 124 ARG A O 1
ATOM 954 N N . CYS A 1 125 ? -2.306 12.941 7.219 1.00 88.50 125 CYS A N 1
ATOM 955 C CA . CYS A 1 125 ? -2.280 14.279 6.662 1.00 88.50 125 CYS A CA 1
ATOM 956 C C . CYS A 1 125 ? -3.007 14.309 5.321 1.00 88.50 125 CYS A C 1
ATOM 958 O O . CYS A 1 125 ? -2.768 13.470 4.449 1.00 88.50 125 CYS A O 1
ATOM 960 N N . TYR A 1 126 ? -3.887 15.289 5.161 1.00 88.06 126 TYR A N 1
ATOM 961 C CA . TYR A 1 126 ? -4.704 15.498 3.966 1.00 88.06 126 TYR A CA 1
ATOM 962 C C . TYR A 1 126 ? -4.217 16.693 3.136 1.00 88.06 126 TYR A C 1
ATOM 964 O O . TYR A 1 126 ? -4.763 16.977 2.070 1.00 88.06 126 TYR A O 1
ATOM 972 N N . THR A 1 127 ? -3.173 17.380 3.606 1.00 88.81 127 THR A N 1
ATOM 973 C CA . THR A 1 127 ? -2.573 18.562 2.982 1.00 88.81 127 THR A CA 1
ATOM 974 C C . THR A 1 127 ? -1.065 18.391 2.797 1.00 88.81 127 THR A C 1
ATOM 976 O O . THR A 1 127 ? -0.414 17.608 3.484 1.00 88.81 127 THR A O 1
ATOM 979 N N . VAL A 1 128 ? -0.500 19.147 1.848 1.00 90.94 128 VAL A N 1
ATOM 980 C CA . VAL A 1 128 ? 0.957 19.205 1.620 1.00 90.94 128 VAL A CA 1
ATOM 981 C C . VAL A 1 128 ? 1.696 19.940 2.739 1.00 90.94 128 VAL A C 1
ATOM 983 O O . VAL A 1 128 ? 2.833 19.600 3.045 1.00 90.94 128 VAL A O 1
ATOM 986 N N . ASP A 1 129 ? 1.047 20.936 3.347 1.00 91.56 129 ASP A N 1
ATOM 987 C CA . ASP A 1 129 ? 1.516 21.574 4.571 1.00 91.56 129 ASP A CA 1
ATOM 988 C C . ASP A 1 129 ? 0.951 20.800 5.761 1.00 91.56 129 ASP A C 1
ATOM 990 O O . ASP A 1 129 ? -0.211 20.976 6.132 1.00 91.56 129 ASP A O 1
ATOM 994 N N . THR A 1 130 ? 1.762 19.904 6.316 1.00 87.75 130 THR A N 1
ATOM 995 C CA . THR A 1 130 ? 1.387 19.044 7.445 1.00 87.75 130 THR A CA 1
ATOM 996 C C . THR A 1 130 ? 1.405 19.782 8.785 1.00 87.75 130 THR A C 1
ATOM 998 O O . THR A 1 130 ? 1.039 19.203 9.800 1.00 87.75 130 THR A O 1
ATOM 1001 N N . LEU A 1 131 ? 1.853 21.042 8.820 1.00 87.56 131 LEU A N 1
ATOM 1002 C CA . LEU A 1 131 ? 1.866 21.873 10.029 1.00 87.56 131 LEU A CA 1
ATOM 1003 C C . LEU A 1 131 ? 0.655 22.813 10.099 1.00 87.56 131 LEU A C 1
ATOM 1005 O O . LEU A 1 131 ? 0.398 23.408 11.147 1.00 87.56 131 LEU A O 1
ATOM 1009 N N . ALA A 1 132 ? -0.090 22.954 9.000 1.00 89.69 132 ALA A N 1
ATOM 1010 C CA . ALA A 1 132 ? -1.311 23.743 8.967 1.00 89.69 132 ALA A CA 1
ATOM 1011 C C . ALA A 1 132 ? -2.357 23.176 9.951 1.00 89.69 132 ALA A C 1
ATOM 1013 O O . ALA A 1 132 ? -2.575 21.960 9.983 1.00 89.69 132 ALA A O 1
ATOM 1014 N N . PRO A 1 133 ? -3.061 24.025 10.727 1.00 87.00 133 PRO A N 1
ATOM 1015 C CA . PRO A 1 133 ? -4.168 23.576 11.566 1.00 87.00 133 PRO A CA 1
ATOM 1016 C C . PRO A 1 133 ? -5.219 22.810 10.750 1.00 87.00 133 PRO A C 1
ATOM 1018 O O . PRO A 1 133 ? -5.729 23.320 9.754 1.00 87.00 133 PRO A O 1
ATOM 1021 N N . GLY A 1 134 ? -5.534 21.581 11.169 1.00 86.56 134 GLY A N 1
ATOM 1022 C CA . GLY A 1 134 ? -6.455 20.688 10.451 1.00 86.56 134 GLY A CA 1
ATOM 1023 C C . GLY A 1 134 ? -5.864 20.015 9.205 1.00 86.56 134 GLY A C 1
ATOM 1024 O O . GLY A 1 134 ? -6.589 19.321 8.496 1.00 86.56 134 GLY A O 1
ATOM 1025 N N . GLY A 1 135 ? -4.569 20.199 8.930 1.00 89.88 135 GLY A N 1
ATOM 1026 C CA . GLY A 1 135 ? -3.864 19.528 7.837 1.00 89.88 135 GLY A CA 1
ATOM 1027 C C . GLY A 1 135 ? -3.633 18.039 8.091 1.00 89.88 135 GLY A C 1
ATOM 1028 O O . GLY A 1 135 ? -3.588 17.253 7.143 1.00 89.88 135 GLY A O 1
ATOM 1029 N N . CYS A 1 136 ? -3.557 17.649 9.364 1.00 90.38 136 CYS A N 1
ATOM 1030 C CA . CYS A 1 136 ? -3.464 16.265 9.802 1.00 90.38 136 CYS A CA 1
ATOM 1031 C C . CYS A 1 136 ? -4.466 15.968 10.920 1.00 90.38 136 CYS A C 1
ATOM 1033 O O . CYS A 1 136 ? -4.808 16.841 11.722 1.00 90.38 136 CYS A O 1
ATOM 1035 N N . ASP A 1 137 ? -4.926 14.720 10.965 1.00 87.00 137 ASP A N 1
ATOM 1036 C CA . ASP A 1 137 ? -5.604 14.165 12.132 1.00 87.00 137 ASP A CA 1
ATOM 1037 C C . ASP A 1 137 ? -4.667 14.158 13.348 1.00 87.00 137 ASP A C 1
ATOM 1039 O O . ASP A 1 137 ? -3.452 14.249 13.221 1.00 87.00 137 ASP A O 1
ATOM 1043 N N . SER A 1 138 ? -5.217 13.984 14.549 1.00 84.81 138 SER A N 1
ATOM 1044 C CA . SER A 1 138 ? -4.395 13.653 15.712 1.00 84.81 138 SER A CA 1
ATOM 1045 C C . SER A 1 138 ? -3.878 12.221 15.584 1.00 84.81 138 SER A C 1
ATOM 1047 O O . SER A 1 138 ? -4.598 11.323 15.139 1.00 84.81 138 SER A O 1
ATOM 1049 N N . THR A 1 139 ? -2.672 11.953 16.088 1.00 80.69 139 THR A N 1
ATOM 1050 C CA . THR A 1 139 ? -2.178 10.578 16.275 1.00 80.69 139 THR A CA 1
ATOM 1051 C C . THR A 1 139 ? -3.131 9.735 17.145 1.00 80.69 139 THR A C 1
ATOM 1053 O O . THR A 1 139 ? -3.127 8.507 17.064 1.00 80.69 139 THR A O 1
ATOM 1056 N N . TRP A 1 140 ? -3.978 10.383 17.952 1.00 86.56 140 TRP A N 1
ATOM 1057 C CA . TRP A 1 140 ? -4.936 9.748 18.859 1.00 86.56 140 TRP A CA 1
ATOM 1058 C C . TRP A 1 140 ? -6.341 9.579 18.284 1.00 86.56 140 TRP A C 1
ATOM 1060 O O . TRP A 1 140 ? -7.137 8.880 18.900 1.00 86.56 140 TRP A O 1
ATOM 1070 N N . THR A 1 141 ? -6.648 10.110 17.094 1.00 86.81 141 THR A N 1
ATOM 1071 C CA . THR A 1 141 ? -8.019 10.118 16.546 1.00 86.81 141 THR A CA 1
ATOM 1072 C C . THR A 1 141 ? -8.675 8.728 16.547 1.00 86.81 141 THR A C 1
ATOM 1074 O O . THR A 1 141 ? -9.823 8.581 16.962 1.00 86.81 141 THR A O 1
ATOM 1077 N N . ALA A 1 142 ? -7.949 7.679 16.142 1.00 86.38 142 ALA A N 1
ATOM 1078 C CA . ALA A 1 142 ? -8.472 6.308 16.158 1.00 86.38 142 ALA A CA 1
ATOM 1079 C C . ALA A 1 142 ? -8.706 5.769 17.583 1.00 86.38 142 ALA A C 1
ATOM 1081 O O . ALA A 1 142 ? -9.672 5.046 17.828 1.00 86.38 142 ALA A O 1
ATOM 1082 N N . VAL A 1 143 ? -7.831 6.125 18.526 1.00 89.38 143 VAL A N 1
ATOM 1083 C CA . VAL A 1 143 ? -7.923 5.712 19.934 1.00 89.38 143 VAL A CA 1
ATOM 1084 C C . VAL A 1 143 ? -9.080 6.431 20.629 1.00 89.38 143 VAL A C 1
ATOM 1086 O O . VAL A 1 143 ? -9.840 5.791 21.354 1.00 89.38 143 VAL A O 1
ATOM 1089 N N . ASP A 1 144 ? -9.265 7.720 20.355 1.00 90.81 144 ASP A N 1
ATOM 1090 C CA . ASP A 1 144 ? -10.364 8.523 20.893 1.00 90.81 144 ASP A CA 1
ATOM 1091 C C . ASP A 1 144 ? -11.716 8.003 20.402 1.00 90.81 144 ASP A C 1
ATOM 1093 O O . ASP A 1 144 ? -12.614 7.768 21.211 1.00 90.81 144 ASP A O 1
ATOM 1097 N N . ALA A 1 145 ? -11.838 7.706 19.103 1.00 89.62 145 ALA A N 1
ATOM 1098 C CA . ALA A 1 145 ? -13.043 7.097 18.537 1.00 89.62 145 ALA A CA 1
ATOM 1099 C C . ALA A 1 145 ? -13.360 5.735 19.182 1.00 89.62 145 ALA A C 1
ATOM 1101 O O . ALA A 1 145 ? -14.519 5.391 19.431 1.00 89.62 145 ALA A O 1
ATOM 1102 N N . ILE A 1 146 ? -12.326 4.953 19.502 1.00 91.69 146 ILE A N 1
ATOM 1103 C CA . ILE A 1 146 ? -12.478 3.697 20.235 1.00 91.69 146 ILE A CA 1
ATOM 1104 C C . ILE A 1 146 ? -12.970 3.944 21.662 1.00 91.69 146 ILE A C 1
ATOM 1106 O O . ILE A 1 146 ? -13.938 3.305 22.084 1.00 91.69 146 ILE A O 1
ATOM 1110 N N . ALA A 1 147 ? -12.343 4.859 22.398 1.00 93.31 147 ALA A N 1
ATOM 1111 C CA . ALA A 1 147 ? -12.734 5.191 23.763 1.00 93.31 147 ALA A CA 1
ATOM 1112 C C . ALA A 1 147 ? -14.177 5.716 23.822 1.00 93.31 147 ALA A C 1
ATOM 1114 O O . ALA A 1 147 ? -14.954 5.309 24.688 1.00 93.31 147 ALA A O 1
ATOM 1115 N N . GLU A 1 148 ? -14.574 6.549 22.861 1.00 94.69 148 GLU A N 1
ATOM 1116 C CA . GLU A 1 148 ? -15.949 7.019 22.707 1.00 94.69 148 GLU A CA 1
ATOM 1117 C C . GLU A 1 148 ? -16.917 5.860 22.437 1.00 94.69 148 GLU A C 1
ATOM 1119 O O . GLU A 1 148 ? -17.968 5.772 23.076 1.00 94.69 148 GLU A O 1
ATOM 1124 N N . SER A 1 149 ? -16.537 4.899 21.587 1.00 93.75 149 SER A N 1
ATOM 1125 C CA . SER A 1 149 ? -17.358 3.710 21.324 1.00 93.75 149 SER A CA 1
ATOM 1126 C C . SER A 1 149 ? -17.566 2.824 22.563 1.00 93.75 149 SER A C 1
ATOM 1128 O O . SER A 1 149 ? -18.616 2.191 22.698 1.00 93.75 149 SER A O 1
ATOM 1130 N N . LEU A 1 150 ? -16.594 2.787 23.482 1.00 94.69 150 LEU A N 1
ATOM 1131 C CA . LEU A 1 150 ? -16.695 2.077 24.761 1.00 94.69 150 LEU A CA 1
ATOM 1132 C C . LEU A 1 150 ? -17.607 2.823 25.738 1.00 94.69 150 LEU A C 1
ATOM 1134 O O . LEU A 1 150 ? -18.493 2.207 26.335 1.00 94.69 150 LEU A O 1
ATOM 1138 N N . ARG A 1 151 ? -17.449 4.148 25.841 1.00 94.94 151 ARG A N 1
ATOM 1139 C CA . ARG A 1 151 ? -18.327 5.012 26.647 1.00 94.94 151 ARG A CA 1
ATOM 1140 C C . ARG A 1 151 ? -19.780 4.920 26.200 1.00 94.94 151 ARG A C 1
ATOM 1142 O O . ARG A 1 151 ? -20.665 4.745 27.032 1.00 94.94 151 ARG A O 1
ATOM 1149 N N . ALA A 1 152 ? -20.030 4.932 24.891 1.00 94.50 152 ALA A N 1
ATOM 1150 C CA . ALA A 1 152 ? -21.363 4.752 24.314 1.00 94.50 152 ALA A CA 1
ATOM 1151 C C . ALA A 1 152 ? -21.992 3.384 24.649 1.00 94.50 152 ALA A C 1
ATOM 1153 O O . ALA A 1 152 ? -23.213 3.240 24.630 1.00 94.50 152 ALA A O 1
ATOM 1154 N N . ARG A 1 153 ? -21.173 2.379 24.989 1.00 91.69 153 ARG A N 1
ATOM 1155 C CA . ARG A 1 153 ? -21.606 1.048 25.453 1.00 91.69 153 ARG A CA 1
ATOM 1156 C C . ARG A 1 153 ? -21.706 0.942 26.979 1.00 91.69 153 ARG A C 1
ATOM 1158 O O . ARG A 1 153 ? -21.932 -0.150 27.495 1.00 91.69 153 ARG A O 1
ATOM 1165 N N . GLY A 1 154 ? -21.558 2.055 27.695 1.00 91.56 154 GLY A N 1
ATOM 1166 C CA . GLY A 1 154 ? -21.715 2.135 29.144 1.00 91.56 154 GLY A CA 1
ATOM 1167 C C . GLY A 1 154 ? -20.461 1.794 29.946 1.00 91.56 154 GLY A C 1
ATOM 1168 O O . GLY A 1 154 ? -20.572 1.675 31.163 1.00 91.56 154 GLY A O 1
ATOM 1169 N N . LEU A 1 155 ? -19.293 1.639 29.311 1.00 93.62 155 LEU A N 1
ATOM 1170 C CA . LEU A 1 155 ? -18.024 1.502 30.032 1.00 93.62 155 LEU A CA 1
ATOM 1171 C C . LEU A 1 155 ? -17.520 2.883 30.485 1.00 93.62 155 LEU A C 1
ATOM 1173 O O . LEU A 1 155 ? -17.608 3.847 29.724 1.00 93.62 155 LEU A O 1
ATOM 1177 N N . ARG A 1 156 ? -16.999 2.980 31.713 1.00 89.75 156 ARG A N 1
ATOM 1178 C CA . ARG A 1 156 ? -16.487 4.226 32.314 1.00 89.75 156 ARG A CA 1
ATOM 1179 C C . ARG A 1 156 ? -14.984 4.191 32.551 1.00 89.75 156 ARG A C 1
ATOM 1181 O O . ARG A 1 156 ? -14.490 3.113 32.947 1.00 89.75 156 ARG A O 1
#

Radius of gyration: 35.98 Å; chains: 1; bounding box: 51×38×134 Å

pLDDT: mean 85.72, std 17.27, range [38.62, 98.0]